Protein AF-A0A834WTX5-F1 (afdb_monomer_lite)

Structure (mmCIF, N/CA/C/O backbone):
data_AF-A0A834WTX5-F1
#
_entry.id   AF-A0A834WTX5-F1
#
loop_
_atom_site.group_PDB
_atom_site.id
_atom_site.type_symbol
_atom_site.label_atom_id
_atom_site.label_alt_id
_atom_site.label_comp_id
_atom_site.label_asym_id
_atom_site.label_entity_id
_atom_site.label_seq_id
_atom_site.pdbx_PDB_ins_code
_atom_site.Cartn_x
_atom_site.Cartn_y
_atom_site.Cartn_z
_atom_site.occupancy
_atom_site.B_iso_or_equiv
_atom_site.auth_seq_id
_atom_site.auth_comp_id
_atom_site.auth_asym_id
_atom_site.auth_atom_id
_atom_site.pdbx_PDB_model_num
ATOM 1 N N . MET A 1 1 ? 22.534 -7.832 -10.610 1.00 66.50 1 MET A N 1
ATOM 2 C CA . MET A 1 1 ? 21.415 -7.868 -11.578 1.00 66.50 1 MET A CA 1
ATOM 3 C C . MET A 1 1 ? 21.729 -7.038 -12.815 1.00 66.50 1 MET A C 1
ATOM 5 O O . MET A 1 1 ? 21.697 -7.598 -13.901 1.00 66.50 1 MET A O 1
ATOM 9 N N . GLU A 1 2 ? 22.127 -5.774 -12.664 1.00 69.06 2 GLU A N 1
ATOM 10 C CA . GLU A 1 2 ? 22.494 -4.879 -13.779 1.00 69.06 2 GLU A CA 1
ATOM 11 C C . GLU A 1 2 ? 23.517 -5.478 -14.758 1.00 69.06 2 GLU A C 1
ATOM 13 O O . GLU A 1 2 ? 23.305 -5.461 -15.966 1.00 69.06 2 GLU A O 1
ATOM 18 N N . LEU A 1 3 ? 24.571 -6.133 -14.256 1.00 75.00 3 LEU A N 1
ATOM 19 C CA . LEU A 1 3 ? 25.569 -6.799 -15.106 1.00 75.00 3 LEU A CA 1
ATOM 20 C C . LEU A 1 3 ? 24.969 -7.889 -16.019 1.00 75.00 3 LEU A C 1
ATOM 22 O O . LEU A 1 3 ? 25.427 -8.081 -17.144 1.00 75.00 3 LEU A O 1
ATOM 26 N N . TYR A 1 4 ? 23.947 -8.609 -15.547 1.00 78.00 4 TYR A N 1
ATOM 27 C CA . TYR A 1 4 ? 23.263 -9.638 -16.337 1.00 78.00 4 TYR A CA 1
ATOM 28 C C . TYR A 1 4 ? 22.296 -9.025 -17.358 1.00 78.00 4 TYR A C 1
ATOM 30 O O . TYR A 1 4 ? 22.186 -9.552 -18.460 1.00 78.00 4 TYR A O 1
ATOM 38 N N . MET A 1 5 ? 21.665 -7.892 -17.030 1.00 79.31 5 MET A N 1
ATOM 39 C CA . MET A 1 5 ? 20.800 -7.132 -17.945 1.00 79.31 5 MET A CA 1
ATOM 40 C C . MET A 1 5 ? 21.596 -6.597 -19.140 1.00 79.31 5 MET A C 1
ATOM 42 O O . MET A 1 5 ? 21.179 -6.766 -20.283 1.00 79.31 5 MET A O 1
ATOM 46 N N . ILE A 1 6 ? 22.798 -6.065 -18.881 1.00 78.56 6 ILE A N 1
ATOM 47 C CA . ILE A 1 6 ? 23.730 -5.597 -19.918 1.00 78.56 6 ILE A CA 1
ATOM 48 C C . ILE A 1 6 ? 24.134 -6.752 -20.846 1.00 78.56 6 ILE A C 1
ATOM 50 O O . ILE A 1 6 ? 24.095 -6.613 -22.065 1.00 78.56 6 ILE A O 1
ATOM 54 N N . ARG A 1 7 ? 24.482 -7.920 -20.286 1.00 82.44 7 ARG A N 1
ATOM 55 C CA . ARG A 1 7 ? 24.869 -9.106 -21.076 1.00 82.44 7 ARG A CA 1
ATOM 56 C C . ARG A 1 7 ? 23.723 -9.680 -21.908 1.00 82.44 7 ARG A C 1
ATOM 58 O O . ARG A 1 7 ? 23.977 -10.229 -22.974 1.00 82.44 7 ARG A O 1
ATOM 65 N N . ALA A 1 8 ? 22.492 -9.576 -21.416 1.00 84.25 8 ALA A N 1
ATOM 66 C CA . ALA A 1 8 ? 21.295 -10.063 -22.094 1.00 84.25 8 ALA A CA 1
ATOM 67 C C . ALA A 1 8 ? 20.643 -9.012 -23.015 1.00 84.25 8 ALA A C 1
ATOM 69 O O . ALA A 1 8 ? 19.627 -9.313 -23.637 1.00 84.25 8 ALA A O 1
ATOM 70 N N . ASN A 1 9 ? 21.212 -7.801 -23.109 1.00 78.00 9 ASN A N 1
ATOM 71 C CA . ASN A 1 9 ? 20.642 -6.654 -23.823 1.00 78.00 9 ASN A CA 1
ATOM 72 C C . ASN A 1 9 ? 19.179 -6.365 -23.429 1.00 78.00 9 ASN A C 1
ATOM 74 O O . ASN A 1 9 ? 18.342 -6.028 -24.267 1.00 78.00 9 ASN A O 1
ATOM 78 N N . VAL A 1 10 ? 18.861 -6.544 -22.145 1.00 79.06 10 VAL A N 1
ATOM 79 C CA . VAL A 1 10 ? 17.534 -6.267 -21.594 1.00 79.06 10 VAL A CA 1
ATOM 80 C C . VAL A 1 10 ? 17.531 -4.830 -21.094 1.00 79.06 10 VAL A C 1
ATOM 82 O O . VAL A 1 10 ? 18.240 -4.496 -20.146 1.00 79.06 10 VAL A O 1
ATOM 85 N N . GLN A 1 11 ? 16.732 -3.984 -21.739 1.00 75.69 11 GLN A N 1
ATOM 86 C CA . GLN A 1 11 ? 16.481 -2.623 -21.288 1.00 75.69 11 GLN A CA 1
ATOM 87 C C . GLN A 1 11 ? 15.266 -2.621 -20.368 1.00 75.69 11 GLN A C 1
ATOM 89 O O . GLN A 1 11 ? 14.211 -3.151 -20.712 1.00 75.69 11 GLN A O 1
ATOM 94 N N . GLU A 1 12 ? 15.417 -2.015 -19.201 1.00 79.50 12 GLU A N 1
ATOM 95 C CA . GLU A 1 12 ? 14.350 -1.901 -18.224 1.00 79.50 12 GLU A CA 1
ATOM 96 C C . GLU A 1 12 ? 14.088 -0.440 -17.897 1.00 79.50 12 GLU A C 1
ATOM 98 O O . GLU A 1 12 ? 15.012 0.354 -17.718 1.00 79.50 12 GLU A O 1
ATOM 103 N N . TYR A 1 13 ? 12.805 -0.098 -17.848 1.00 84.19 13 TYR A N 1
ATOM 104 C CA . TYR A 1 13 ? 12.348 1.219 -17.440 1.00 84.19 13 TYR A CA 1
ATOM 105 C C . TYR A 1 13 ? 12.630 1.430 -15.951 1.00 84.19 13 TYR A C 1
ATOM 107 O O . TYR A 1 13 ? 12.473 0.507 -15.151 1.00 84.19 13 TYR A O 1
ATOM 115 N N . ARG A 1 14 ? 13.021 2.648 -15.566 1.00 81.81 14 ARG A N 1
ATOM 116 C CA . ARG A 1 14 ? 13.381 2.971 -14.174 1.00 81.81 14 ARG A CA 1
ATOM 117 C C . ARG A 1 14 ? 12.254 2.608 -13.205 1.00 81.81 14 ARG A C 1
ATOM 119 O O . ARG A 1 14 ? 12.516 2.067 -12.138 1.00 81.81 14 ARG A O 1
ATOM 126 N N . GLU A 1 15 ? 11.009 2.803 -13.621 1.00 83.69 15 GLU A N 1
ATOM 127 C CA . GLU A 1 15 ? 9.797 2.449 -12.885 1.00 83.69 15 GLU A CA 1
ATOM 128 C C . GLU A 1 15 ? 9.709 0.947 -12.589 1.00 83.69 15 GLU A C 1
ATOM 130 O O . GLU A 1 15 ? 9.343 0.554 -11.483 1.00 83.69 15 GLU A O 1
ATOM 135 N N . ALA A 1 16 ? 10.087 0.093 -13.544 1.00 84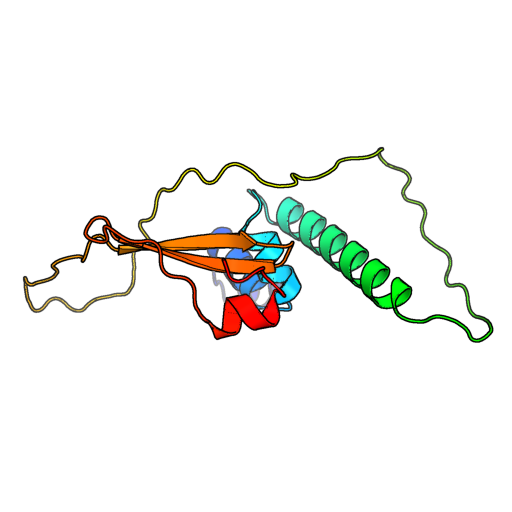.56 16 ALA A N 1
ATOM 136 C CA . ALA A 1 16 ? 10.099 -1.354 -13.351 1.00 84.56 16 ALA A CA 1
ATOM 137 C C . ALA A 1 16 ? 11.220 -1.786 -12.390 1.00 84.56 16 ALA A C 1
ATOM 139 O O . ALA A 1 16 ? 10.989 -2.633 -11.523 1.00 84.56 16 ALA A O 1
ATOM 140 N N . THR A 1 17 ? 12.394 -1.153 -12.468 1.00 88.12 17 THR A N 1
ATOM 141 C CA . THR A 1 17 ? 13.490 -1.379 -11.516 1.00 88.12 17 THR A CA 1
ATOM 142 C C . THR A 1 17 ? 13.086 -0.977 -10.099 1.00 88.12 17 THR A C 1
ATOM 144 O O . THR A 1 17 ? 13.245 -1.773 -9.174 1.00 88.12 17 THR A O 1
ATOM 147 N N . MET A 1 18 ? 12.508 0.217 -9.931 1.00 88.19 18 MET A N 1
ATOM 148 C CA . MET A 1 18 ? 12.023 0.720 -8.641 1.00 88.19 18 MET A CA 1
ATOM 149 C C . MET A 1 18 ? 10.922 -0.176 -8.070 1.00 88.19 18 MET A C 1
ATOM 151 O O . MET A 1 18 ? 10.995 -0.575 -6.911 1.00 88.19 18 MET A O 1
ATOM 155 N N . ALA A 1 19 ? 9.954 -0.590 -8.892 1.00 86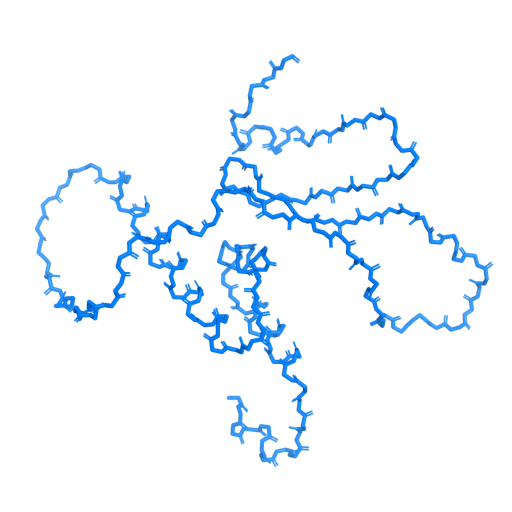.75 19 ALA A N 1
ATOM 156 C CA . ALA A 1 19 ? 8.895 -1.499 -8.465 1.00 86.75 19 ALA A CA 1
ATOM 157 C C . ALA A 1 19 ? 9.448 -2.861 -8.017 1.00 86.75 19 ALA A C 1
ATOM 159 O O . ALA A 1 19 ? 9.021 -3.403 -6.999 1.00 86.75 19 ALA A O 1
ATOM 160 N N . ARG A 1 20 ? 10.408 -3.442 -8.745 1.00 88.06 20 ARG A N 1
ATOM 161 C CA . ARG A 1 20 ? 11.030 -4.712 -8.333 1.00 88.06 20 ARG A CA 1
ATOM 162 C C . ARG A 1 20 ? 11.866 -4.558 -7.072 1.00 88.06 20 ARG A C 1
ATOM 164 O O . ARG A 1 20 ? 11.851 -5.463 -6.244 1.00 88.06 20 ARG A O 1
ATOM 171 N N . PHE A 1 21 ? 12.553 -3.430 -6.917 1.00 90.12 21 PHE A N 1
ATOM 172 C CA . PHE A 1 21 ? 13.291 -3.123 -5.701 1.00 90.12 21 PHE A CA 1
ATOM 173 C C . PHE A 1 21 ? 12.344 -3.012 -4.502 1.00 90.12 21 PHE A C 1
ATOM 175 O O . PHE A 1 21 ? 12.551 -3.723 -3.526 1.00 90.12 21 PHE A O 1
ATOM 182 N N . LEU A 1 22 ? 11.250 -2.249 -4.625 1.00 89.62 22 LEU A N 1
ATOM 183 C CA . LEU A 1 22 ? 10.206 -2.104 -3.603 1.00 89.62 22 LEU A CA 1
ATOM 184 C C . LEU A 1 22 ? 9.632 -3.458 -3.173 1.00 89.62 22 LEU A C 1
ATOM 186 O O . LEU A 1 22 ? 9.557 -3.756 -1.986 1.00 89.62 22 LEU A O 1
ATOM 190 N N . ASN A 1 23 ? 9.287 -4.302 -4.149 1.00 88.94 23 ASN A N 1
ATOM 191 C CA . ASN A 1 23 ? 8.753 -5.645 -3.910 1.00 88.94 23 ASN A CA 1
ATOM 192 C C . ASN A 1 23 ? 9.772 -6.607 -3.274 1.00 88.94 23 ASN A C 1
ATOM 194 O O . ASN A 1 23 ? 9.380 -7.640 -2.737 1.00 88.94 23 ASN A O 1
ATOM 198 N N . GLY A 1 24 ? 11.070 -6.305 -3.367 1.00 90.38 24 GLY A N 1
ATOM 199 C CA . GLY A 1 24 ? 12.141 -7.081 -2.745 1.00 90.38 24 GLY A CA 1
ATOM 200 C C . GLY A 1 24 ? 12.448 -6.683 -1.299 1.00 90.38 24 GLY A C 1
ATOM 201 O O . GLY A 1 24 ? 13.221 -7.379 -0.640 1.00 90.38 24 GLY A O 1
ATOM 202 N N . LEU A 1 25 ? 11.884 -5.579 -0.801 1.00 91.38 25 LEU A N 1
ATOM 203 C CA . LEU A 1 25 ? 12.097 -5.114 0.569 1.00 91.38 25 LEU A CA 1
ATOM 204 C C . LEU A 1 25 ? 11.271 -5.918 1.577 1.00 91.38 25 LEU A C 1
ATOM 206 O O . LEU A 1 25 ? 10.273 -6.557 1.242 1.00 91.38 25 LEU A O 1
ATOM 210 N N . ASN A 1 26 ? 11.661 -5.833 2.852 1.00 91.69 26 ASN A N 1
ATOM 211 C CA . ASN A 1 26 ? 10.793 -6.286 3.933 1.00 91.69 26 ASN A CA 1
ATOM 212 C C . ASN A 1 26 ? 9.487 -5.480 3.900 1.00 91.69 26 ASN A C 1
ATOM 214 O O . ASN A 1 26 ? 9.521 -4.262 3.726 1.00 91.69 26 ASN A O 1
ATOM 218 N N . LYS A 1 27 ? 8.356 -6.161 4.091 1.00 86.69 27 LYS A N 1
ATOM 219 C CA . LYS A 1 27 ? 7.014 -5.591 4.006 1.00 86.69 27 LYS A CA 1
ATOM 220 C C . LYS A 1 27 ? 6.845 -4.336 4.863 1.00 86.69 27 LYS A C 1
ATOM 222 O O . LYS A 1 27 ? 6.321 -3.351 4.363 1.00 86.69 27 LYS A O 1
ATOM 227 N N . ASP A 1 28 ? 7.366 -4.333 6.088 1.00 82.94 28 ASP A N 1
ATOM 228 C CA . ASP A 1 28 ? 7.251 -3.175 6.988 1.00 82.94 28 ASP A CA 1
ATOM 229 C C . ASP A 1 28 ? 7.968 -1.929 6.440 1.00 82.94 28 ASP A C 1
ATOM 231 O O . ASP A 1 28 ? 7.519 -0.805 6.642 1.00 82.94 28 ASP A O 1
ATOM 235 N N . ILE A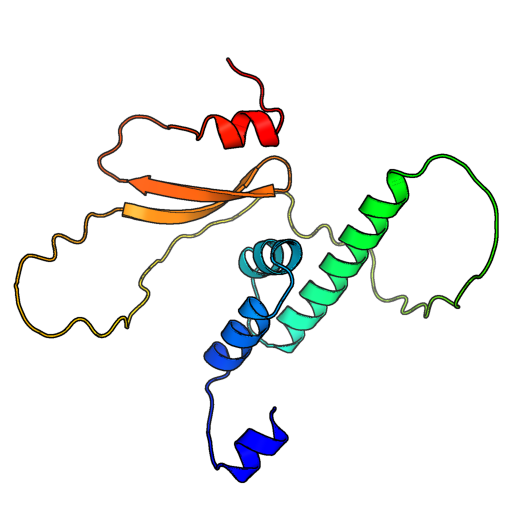 1 29 ? 9.069 -2.124 5.708 1.00 87.62 29 ILE A N 1
ATOM 236 C CA . ILE A 1 29 ? 9.819 -1.045 5.054 1.00 87.62 29 ILE A CA 1
ATOM 237 C C . ILE A 1 29 ? 9.133 -0.655 3.742 1.00 87.62 29 ILE A C 1
ATOM 239 O O . ILE A 1 29 ? 8.938 0.530 3.484 1.00 87.62 29 ILE A O 1
ATOM 243 N N . ALA A 1 30 ? 8.753 -1.642 2.925 1.00 89.06 30 ALA A N 1
ATOM 244 C CA . ALA A 1 30 ? 8.093 -1.435 1.640 1.00 89.06 30 ALA A CA 1
ATOM 245 C C . ALA A 1 30 ? 6.805 -0.624 1.798 1.00 89.06 30 ALA A C 1
ATOM 247 O O . ALA A 1 30 ? 6.602 0.348 1.080 1.00 89.06 30 ALA A O 1
ATOM 248 N N . ASP A 1 31 ? 5.975 -0.984 2.779 1.00 86.06 31 ASP A N 1
ATOM 249 C CA . ASP A 1 31 ? 4.699 -0.327 3.037 1.00 86.06 31 ASP A CA 1
ATOM 250 C C . ASP A 1 31 ? 4.892 1.160 3.387 1.00 86.06 31 ASP A C 1
ATOM 252 O O . ASP A 1 31 ? 4.103 1.995 2.949 1.00 86.06 31 ASP A O 1
ATOM 256 N N . ILE A 1 32 ? 5.956 1.513 4.119 1.00 84.19 32 ILE A N 1
ATOM 257 C CA . ILE A 1 32 ? 6.280 2.909 4.455 1.00 84.19 32 ILE A CA 1
ATOM 258 C C . ILE A 1 32 ? 6.827 3.650 3.231 1.00 84.19 32 ILE A C 1
ATOM 260 O O . ILE A 1 32 ? 6.401 4.765 2.938 1.00 84.19 32 ILE A O 1
ATOM 264 N N . VAL A 1 33 ? 7.761 3.040 2.503 1.00 87.25 33 VAL A N 1
ATOM 265 C CA . VAL A 1 33 ? 8.414 3.650 1.334 1.00 87.25 33 VAL A CA 1
ATOM 266 C C . VAL A 1 33 ? 7.401 3.931 0.219 1.00 87.25 33 VAL A C 1
ATOM 268 O O . VAL A 1 33 ? 7.453 4.988 -0.397 1.00 87.25 33 VAL A O 1
ATOM 271 N N . ASP A 1 34 ? 6.442 3.030 0.002 1.00 85.88 34 ASP A N 1
ATOM 272 C CA . ASP A 1 34 ? 5.392 3.152 -1.020 1.00 85.88 34 ASP A CA 1
ATOM 273 C C . ASP A 1 34 ? 4.385 4.284 -0.717 1.00 85.88 34 ASP A C 1
ATOM 275 O O . ASP A 1 34 ? 3.765 4.838 -1.619 1.00 85.88 34 ASP A O 1
ATOM 279 N N . LEU A 1 35 ? 4.228 4.670 0.554 1.00 81.62 35 LEU A N 1
ATOM 280 C CA . LEU A 1 35 ? 3.372 5.800 0.943 1.00 81.62 35 LEU A CA 1
ATOM 281 C C . LEU A 1 35 ? 4.038 7.167 0.781 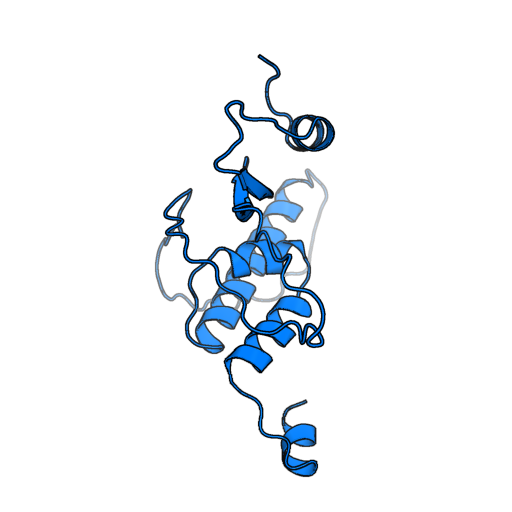1.00 81.62 35 LEU A C 1
ATOM 283 O O . LEU A 1 35 ? 3.359 8.189 0.857 1.00 81.62 35 LEU A O 1
ATOM 287 N N . ASN A 1 36 ? 5.351 7.194 0.592 1.00 78.94 36 ASN A N 1
ATOM 288 C CA . ASN A 1 36 ? 6.110 8.425 0.488 1.00 78.94 36 ASN A CA 1
ATOM 289 C C . ASN A 1 36 ? 6.434 8.740 -0.972 1.00 78.94 36 ASN A C 1
ATOM 291 O O . ASN A 1 36 ? 6.503 7.861 -1.830 1.00 78.94 36 ASN A O 1
ATOM 295 N N . HIS A 1 37 ? 6.651 10.019 -1.260 1.00 80.06 37 HIS A N 1
ATOM 296 C CA . HIS A 1 37 ? 7.016 10.452 -2.600 1.00 80.06 37 HIS A CA 1
ATOM 297 C C . HIS A 1 37 ? 8.494 10.161 -2.888 1.00 80.06 37 HIS A C 1
ATOM 299 O O . HIS A 1 37 ? 9.372 10.579 -2.136 1.00 80.06 37 HIS A O 1
ATOM 305 N N . TYR A 1 38 ? 8.757 9.483 -4.002 1.00 82.88 38 TYR A N 1
ATOM 306 C CA . TYR A 1 38 ? 10.087 9.292 -4.574 1.00 82.88 38 TYR A CA 1
ATOM 307 C C . TYR A 1 38 ? 9.987 9.393 -6.100 1.00 82.88 38 TYR A C 1
ATOM 309 O O . TYR A 1 38 ? 8.989 8.970 -6.690 1.00 82.88 38 TYR A O 1
ATOM 317 N N . VAL A 1 39 ? 10.999 9.988 -6.732 1.00 82.12 39 VAL A N 1
ATOM 318 C CA . VAL A 1 39 ? 11.056 10.172 -8.194 1.00 82.12 39 VAL A CA 1
ATOM 319 C C . VAL A 1 39 ? 12.200 9.357 -8.779 1.00 82.12 39 VAL A C 1
ATOM 321 O O . VAL A 1 39 ? 12.027 8.708 -9.810 1.00 82.12 39 VAL A O 1
ATOM 324 N N . GLU A 1 40 ? 13.346 9.355 -8.099 1.00 87.12 40 GLU A N 1
ATOM 325 C CA . GLU A 1 40 ? 14.535 8.621 -8.512 1.00 87.12 40 GLU A CA 1
ATOM 326 C C . GLU A 1 40 ? 14.857 7.468 -7.548 1.00 87.12 40 GLU A C 1
ATOM 328 O O . GLU A 1 40 ? 14.394 7.405 -6.402 1.00 87.12 40 GLU A O 1
ATOM 333 N N . LEU A 1 41 ? 15.669 6.521 -8.023 1.00 86.50 41 LEU A N 1
ATOM 334 C CA . LEU A 1 41 ? 16.054 5.344 -7.244 1.00 86.50 41 LEU A CA 1
ATOM 335 C C . LEU A 1 41 ? 16.916 5.739 -6.035 1.00 86.50 41 LEU A C 1
ATOM 337 O O . LEU A 1 41 ? 16.824 5.121 -4.976 1.00 86.50 41 LEU A O 1
ATOM 341 N N . GLU A 1 42 ? 17.713 6.796 -6.168 1.00 87.62 42 GLU A N 1
ATOM 342 C CA . GLU A 1 42 ? 18.516 7.370 -5.093 1.00 87.62 42 GLU A CA 1
ATOM 343 C C . GLU A 1 42 ? 17.648 7.878 -3.934 1.00 87.62 42 GLU A C 1
ATOM 345 O O . GLU A 1 42 ? 17.983 7.620 -2.773 1.00 87.62 42 GLU A O 1
ATOM 350 N N . ASP A 1 43 ? 16.526 8.541 -4.233 1.00 88.06 43 ASP A N 1
ATOM 351 C CA . ASP A 1 43 ? 15.577 9.041 -3.227 1.00 88.06 43 ASP A CA 1
ATOM 352 C C . ASP A 1 43 ? 14.962 7.870 -2.458 1.00 88.06 43 ASP A C 1
ATOM 354 O O . ASP A 1 43 ? 14.909 7.852 -1.224 1.00 88.06 43 ASP A O 1
ATOM 358 N N . MET A 1 44 ? 14.551 6.846 -3.207 1.00 89.50 44 MET A N 1
ATOM 359 C CA . MET A 1 44 ? 13.965 5.630 -2.666 1.00 89.50 44 MET A CA 1
ATOM 360 C C . MET A 1 44 ? 14.946 4.906 -1.731 1.00 89.50 44 MET A C 1
ATOM 362 O O . MET A 1 44 ? 14.568 4.495 -0.634 1.00 89.50 44 MET A O 1
ATOM 366 N N . VAL A 1 45 ? 16.221 4.791 -2.121 1.00 90.44 45 VAL A N 1
ATOM 367 C CA . VAL A 1 45 ? 17.273 4.161 -1.306 1.00 90.44 45 VAL A CA 1
ATOM 368 C C . VAL A 1 45 ? 17.554 4.958 -0.031 1.00 90.44 45 VAL A C 1
ATOM 370 O O . VAL A 1 45 ? 17.614 4.361 1.047 1.00 90.44 45 VAL A O 1
ATOM 373 N N . HIS A 1 46 ? 17.678 6.286 -0.108 1.00 88.00 46 HIS A N 1
ATOM 374 C CA . HIS A 1 46 ? 17.862 7.123 1.086 1.00 88.00 46 HIS A CA 1
ATOM 375 C C . HIS A 1 46 ? 16.708 6.954 2.073 1.00 88.00 46 HIS A C 1
ATOM 377 O O . HIS A 1 46 ? 16.925 6.812 3.281 1.00 88.00 46 HIS A O 1
ATOM 383 N N . MET A 1 47 ? 15.481 6.911 1.556 1.00 86.62 47 MET A N 1
ATOM 384 C CA . MET A 1 47 ? 14.296 6.691 2.367 1.00 86.62 47 MET A CA 1
ATOM 385 C C . MET A 1 47 ? 14.306 5.319 3.045 1.00 86.62 47 MET A C 1
ATOM 387 O O . MET A 1 47 ? 14.077 5.240 4.250 1.00 86.62 47 MET A O 1
ATOM 391 N N . ILE A 1 48 ? 14.646 4.251 2.319 1.00 90.81 48 ILE A N 1
ATOM 392 C CA . ILE A 1 48 ? 14.763 2.891 2.870 1.00 90.81 48 ILE A CA 1
ATOM 393 C C . ILE A 1 48 ? 15.775 2.841 4.012 1.00 90.81 48 ILE A C 1
ATOM 395 O O . ILE A 1 48 ? 15.456 2.332 5.085 1.00 90.81 48 ILE A O 1
ATOM 399 N N . ILE A 1 49 ? 16.966 3.414 3.812 1.00 91.06 49 ILE A N 1
ATOM 400 C CA . ILE A 1 49 ? 18.017 3.462 4.838 1.00 91.06 49 ILE A CA 1
ATOM 401 C C . ILE A 1 49 ? 17.509 4.206 6.079 1.00 91.06 49 ILE A C 1
ATOM 403 O O . ILE A 1 49 ? 17.736 3.771 7.214 1.00 91.06 49 ILE A O 1
ATOM 407 N N . LYS A 1 50 ? 16.787 5.317 5.883 1.00 86.38 50 LYS A N 1
ATOM 408 C CA . LYS A 1 50 ? 16.204 6.091 6.984 1.00 86.38 50 LYS A CA 1
ATOM 409 C C . LYS A 1 50 ? 15.156 5.275 7.748 1.00 86.38 50 LYS A C 1
ATOM 411 O O . LYS A 1 50 ? 15.230 5.222 8.977 1.00 86.38 50 LYS A O 1
ATOM 416 N N . VAL A 1 51 ? 14.233 4.613 7.051 1.00 86.19 51 VAL A N 1
ATOM 417 C CA . VAL A 1 51 ? 13.179 3.772 7.650 1.00 86.19 51 VAL A CA 1
ATOM 418 C C . VAL A 1 51 ? 13.779 2.583 8.403 1.00 86.19 51 VAL A C 1
ATOM 420 O O . VAL A 1 51 ? 13.414 2.324 9.550 1.00 86.19 51 VAL A O 1
ATOM 423 N N . GLU A 1 52 ? 14.763 1.901 7.818 1.00 88.12 52 GLU A N 1
ATOM 424 C CA . GLU A 1 52 ? 15.451 0.772 8.450 1.00 88.12 52 GLU A CA 1
ATOM 425 C C . GLU A 1 52 ? 16.140 1.192 9.760 1.00 88.12 52 GLU A C 1
ATOM 427 O O . GLU A 1 52 ? 16.043 0.506 10.782 1.00 88.12 52 GLU A O 1
ATOM 432 N N . LYS A 1 53 ? 16.800 2.359 9.766 1.00 86.81 53 LYS A N 1
ATOM 433 C CA . LYS A 1 53 ? 17.442 2.918 10.965 1.00 86.81 53 LYS A CA 1
ATOM 434 C C . LYS A 1 53 ? 16.423 3.270 12.051 1.00 86.81 53 LYS A C 1
ATOM 436 O O . LYS A 1 53 ? 16.726 3.108 13.233 1.00 86.81 53 LYS A O 1
ATOM 441 N N . GLN A 1 54 ? 15.237 3.748 11.675 1.00 82.12 54 GLN A N 1
ATOM 442 C CA . GLN A 1 54 ? 14.161 4.052 12.621 1.00 82.12 54 GLN A CA 1
ATOM 443 C C . GLN A 1 54 ? 13.576 2.783 13.252 1.00 82.12 54 GLN A C 1
ATOM 445 O O . GLN A 1 54 ? 13.454 2.724 14.475 1.00 82.12 54 GLN A O 1
ATOM 450 N N . LEU A 1 55 ? 13.299 1.747 12.455 1.00 79.75 55 LEU A N 1
ATOM 451 C CA . LEU A 1 55 ? 12.811 0.454 12.953 1.00 79.75 55 LEU A CA 1
ATOM 452 C C . LEU A 1 55 ? 13.802 -0.181 13.939 1.00 79.75 55 LEU A C 1
ATOM 454 O O . LEU A 1 55 ? 13.421 -0.553 15.046 1.00 79.75 55 LEU A O 1
ATOM 458 N N . LYS A 1 56 ? 15.101 -0.170 13.608 1.00 82.31 56 LYS A N 1
ATOM 459 C CA . LYS A 1 56 ? 16.168 -0.676 14.491 1.00 82.31 56 LYS A CA 1
ATOM 460 C C . LYS A 1 56 ? 16.260 0.045 15.841 1.00 82.31 56 LYS A C 1
ATOM 462 O O . LYS A 1 56 ? 16.716 -0.554 16.811 1.00 82.31 56 LYS A O 1
ATOM 467 N N . ARG A 1 57 ? 15.888 1.328 15.915 1.00 79.31 57 ARG A N 1
ATOM 468 C CA . ARG A 1 57 ? 15.844 2.078 17.185 1.00 79.31 57 ARG A CA 1
ATOM 469 C C . ARG A 1 57 ? 14.630 1.684 18.019 1.00 79.31 57 ARG A C 1
ATOM 471 O O . ARG A 1 57 ? 14.779 1.466 19.215 1.00 79.31 57 ARG A O 1
ATOM 478 N N . LYS A 1 58 ? 13.470 1.538 17.375 1.00 72.31 58 LYS A N 1
ATOM 479 C CA . LYS A 1 58 ? 12.208 1.171 18.026 1.00 72.31 58 LYS A CA 1
ATOM 480 C C . LYS A 1 58 ? 12.249 -0.234 18.637 1.00 72.31 58 LYS A C 1
ATOM 482 O O . LYS A 1 58 ? 11.740 -0.424 19.733 1.00 72.31 58 LYS A O 1
ATOM 487 N N . ASP A 1 59 ? 12.922 -1.185 17.988 1.00 63.75 59 ASP A N 1
ATOM 488 C CA . ASP A 1 59 ? 13.102 -2.541 18.531 1.00 63.75 59 ASP A CA 1
ATOM 489 C C . ASP A 1 59 ? 14.028 -2.585 19.763 1.00 63.75 59 ASP A C 1
ATOM 491 O O . ASP A 1 59 ? 13.864 -3.442 20.629 1.00 63.75 59 ASP A O 1
ATOM 495 N N . ARG A 1 60 ? 14.989 -1.655 19.880 1.00 58.53 60 ARG A N 1
ATOM 496 C CA . ARG A 1 60 ? 15.904 -1.579 21.038 1.00 58.53 60 ARG A CA 1
ATOM 497 C C . ARG A 1 60 ? 15.260 -0.974 22.280 1.00 58.53 60 ARG A C 1
ATOM 499 O O . ARG A 1 60 ? 15.716 -1.248 23.380 1.00 58.53 60 ARG A O 1
ATOM 506 N N . GLU A 1 61 ? 14.205 -0.183 22.118 1.00 54.50 61 GLU A N 1
ATOM 507 C CA . GLU A 1 61 ? 13.508 0.468 23.234 1.00 54.50 61 GLU A CA 1
ATOM 508 C C . GLU A 1 61 ? 12.609 -0.506 24.028 1.00 54.50 61 GLU A C 1
ATOM 510 O O . GLU A 1 61 ? 12.108 -0.160 25.093 1.00 54.50 61 GLU A O 1
ATOM 515 N N . VAL A 1 62 ? 12.429 -1.743 23.539 1.00 54.50 62 VAL A N 1
ATOM 516 C CA . VAL A 1 62 ? 11.606 -2.792 24.175 1.00 54.50 62 VAL A CA 1
ATOM 517 C C . VAL A 1 62 ? 12.432 -3.741 25.065 1.00 54.50 62 VAL A C 1
ATOM 519 O O . VAL A 1 62 ? 11.861 -4.576 25.762 1.00 54.50 62 VAL A O 1
ATOM 522 N N . VAL A 1 63 ? 13.763 -3.610 25.107 1.00 48.25 63 VAL A N 1
ATOM 523 C CA . VAL A 1 63 ? 14.614 -4.393 26.019 1.00 48.25 63 VAL A CA 1
ATOM 524 C C . VAL A 1 63 ? 15.083 -3.497 27.160 1.00 48.25 63 VAL A C 1
ATOM 526 O O . VAL A 1 63 ? 16.094 -2.807 27.060 1.00 48.25 63 VAL A O 1
ATOM 529 N N . THR A 1 64 ? 14.326 -3.502 28.254 1.00 47.44 64 THR A N 1
ATOM 530 C CA . THR A 1 64 ? 14.841 -3.105 29.567 1.00 47.44 64 THR A CA 1
ATOM 531 C C . THR A 1 64 ? 15.812 -4.173 30.074 1.00 47.44 64 THR A C 1
ATOM 533 O O . THR A 1 64 ? 15.438 -5.343 30.142 1.00 47.44 64 THR A O 1
ATOM 536 N N . ASP A 1 65 ? 17.006 -3.705 30.441 1.00 48.72 65 ASP A N 1
ATOM 537 C CA . ASP A 1 65 ? 17.995 -4.272 31.368 1.00 48.72 65 ASP A CA 1
ATOM 538 C C . ASP A 1 65 ? 18.598 -5.657 31.042 1.00 48.72 65 ASP A C 1
ATOM 540 O O . ASP A 1 65 ? 18.027 -6.678 31.410 1.00 48.72 65 ASP A O 1
ATOM 544 N N . ASP A 1 66 ? 19.788 -5.694 30.415 1.00 43.31 66 ASP A N 1
ATOM 545 C CA . ASP A 1 66 ? 21.000 -6.321 30.997 1.00 43.31 66 ASP A CA 1
ATOM 546 C C . ASP A 1 66 ? 22.265 -6.067 30.136 1.00 43.31 66 ASP A C 1
ATOM 548 O O . ASP A 1 66 ? 22.187 -5.711 28.961 1.00 43.31 66 ASP A O 1
ATOM 552 N N . ASP A 1 67 ? 23.430 -6.221 30.762 1.00 50.88 67 ASP A N 1
ATOM 553 C CA . ASP A 1 67 ? 24.727 -5.583 30.486 1.00 50.88 67 ASP A CA 1
ATOM 554 C C . ASP A 1 67 ? 25.510 -5.882 29.170 1.00 50.88 67 ASP A C 1
ATOM 556 O O . ASP A 1 67 ? 25.564 -6.999 28.666 1.00 50.88 67 ASP A O 1
ATOM 560 N N . ASN A 1 68 ? 26.282 -4.852 28.772 1.00 46.94 68 ASN A N 1
ATOM 561 C CA . ASN A 1 68 ? 27.627 -4.808 28.148 1.00 46.94 68 ASN A CA 1
ATOM 562 C C . ASN A 1 68 ? 27.968 -5.334 26.723 1.00 46.94 68 ASN A C 1
ATOM 564 O O . ASN A 1 68 ? 27.891 -6.515 26.410 1.00 46.94 68 ASN A O 1
ATOM 568 N N . ASP A 1 69 ? 28.589 -4.390 25.990 1.00 47.75 69 ASP A N 1
ATOM 569 C CA . ASP A 1 69 ? 29.775 -4.467 25.104 1.00 47.75 69 ASP A CA 1
ATOM 570 C C . ASP A 1 69 ? 29.672 -5.098 23.696 1.00 47.75 69 ASP A C 1
ATOM 572 O O . ASP A 1 69 ? 29.647 -6.312 23.535 1.00 47.75 69 ASP A O 1
ATOM 576 N N . ASP A 1 70 ? 29.635 -4.247 22.656 1.00 40.97 70 ASP A N 1
ATOM 577 C CA . ASP A 1 70 ? 30.770 -4.030 21.728 1.00 40.97 70 ASP A CA 1
ATOM 578 C C . ASP A 1 70 ? 30.381 -2.919 20.722 1.00 40.97 70 ASP A C 1
ATOM 580 O O . ASP A 1 70 ? 29.526 -3.087 19.841 1.00 40.97 70 ASP A O 1
ATOM 584 N N . SER A 1 71 ? 30.936 -1.718 20.890 1.00 47.03 71 SER A N 1
ATOM 585 C CA . SER A 1 71 ? 30.574 -0.555 20.065 1.00 47.03 71 SER A CA 1
ATOM 586 C C . SER A 1 71 ? 31.309 -0.572 18.723 1.00 47.03 71 SER A C 1
ATOM 588 O O . SER A 1 71 ? 32.472 -0.187 18.633 1.00 47.03 71 SER A O 1
ATOM 590 N N . MET A 1 72 ? 30.605 -0.930 17.646 1.00 45.16 72 MET A N 1
ATOM 591 C CA . MET A 1 72 ? 31.028 -0.573 16.285 1.00 45.16 72 MET A CA 1
ATOM 592 C C . MET A 1 72 ? 30.959 0.959 16.124 1.00 45.16 72 MET A C 1
ATOM 594 O O . MET A 1 72 ? 29.917 1.535 16.457 1.00 45.16 72 MET A O 1
ATOM 598 N N . PRO A 1 73 ? 32.004 1.642 15.611 1.00 42.12 73 PRO A N 1
ATOM 599 C CA . PRO A 1 73 ? 32.001 3.096 15.514 1.00 42.12 73 PRO A CA 1
ATOM 600 C C . PRO A 1 73 ? 30.882 3.560 14.583 1.00 42.12 73 PRO A C 1
ATOM 602 O O . PRO A 1 73 ? 30.799 3.145 13.424 1.00 42.12 73 PRO A O 1
ATOM 605 N N . SER A 1 74 ? 30.018 4.435 15.092 1.00 42.69 74 SER A N 1
ATOM 606 C CA . SER A 1 74 ? 29.076 5.188 14.279 1.00 42.69 74 SER A CA 1
ATOM 607 C C . SER A 1 74 ? 29.861 6.078 13.324 1.00 42.69 74 SER A C 1
ATOM 609 O O . SER A 1 74 ? 30.555 6.994 13.762 1.00 42.69 74 SER A O 1
ATOM 611 N N . LEU A 1 75 ? 29.743 5.822 12.021 1.00 48.72 75 LEU A N 1
ATOM 612 C CA . LEU A 1 75 ? 30.094 6.819 11.019 1.00 48.72 75 LEU A CA 1
ATOM 613 C C . LEU A 1 75 ? 29.096 7.968 11.168 1.00 48.72 75 LEU A C 1
ATOM 615 O O . LEU A 1 75 ? 27.933 7.881 10.769 1.00 48.72 75 LEU A O 1
ATOM 619 N N . GLU A 1 76 ? 29.552 8.999 11.866 1.00 46.25 76 GLU A N 1
ATOM 620 C CA . GLU A 1 76 ? 28.935 10.308 11.902 1.00 46.25 76 GLU A CA 1
ATOM 621 C C . GLU A 1 76 ? 29.069 10.943 10.518 1.00 46.25 76 GLU A C 1
ATOM 623 O O . GLU A 1 76 ? 30.051 11.620 10.234 1.00 46.25 76 GLU A O 1
ATOM 628 N N . ASP A 1 77 ? 28.060 10.757 9.670 1.00 43.34 77 ASP A N 1
ATOM 629 C CA . ASP A 1 77 ? 27.720 11.791 8.698 1.00 43.34 77 ASP A CA 1
ATOM 630 C C . ASP A 1 77 ? 26.684 12.707 9.349 1.00 43.34 77 ASP A C 1
ATOM 632 O O . ASP A 1 77 ? 25.472 12.476 9.347 1.00 43.34 77 ASP A O 1
ATOM 636 N N . ASN A 1 78 ? 27.228 13.738 9.993 1.00 48.88 78 ASN A N 1
ATOM 637 C CA . ASN A 1 78 ? 26.513 14.932 10.403 1.00 48.88 78 ASN A CA 1
ATOM 638 C C . ASN A 1 78 ? 26.167 15.743 9.146 1.00 48.88 78 ASN A C 1
ATOM 640 O O . ASN A 1 78 ? 26.883 16.671 8.774 1.00 48.88 78 ASN A O 1
ATOM 644 N N . SER A 1 79 ? 25.049 15.409 8.507 1.00 47.38 79 SER A N 1
ATOM 645 C CA . SER A 1 79 ? 24.342 16.328 7.619 1.00 47.38 79 SER A CA 1
ATOM 646 C C . SER A 1 79 ? 22.867 16.379 8.013 1.00 47.38 79 SER A C 1
ATOM 648 O O . SER A 1 79 ? 22.111 15.457 7.718 1.00 47.38 79 SER A O 1
ATOM 650 N N . ASP A 1 80 ? 22.519 17.490 8.666 1.00 46.53 80 ASP A N 1
ATOM 651 C CA . ASP A 1 80 ? 21.182 18.085 8.789 1.00 46.53 80 ASP A CA 1
ATOM 652 C C . ASP A 1 80 ? 20.167 17.317 9.662 1.00 46.53 80 ASP A C 1
ATOM 654 O O . ASP A 1 80 ? 19.652 16.258 9.316 1.00 46.53 80 ASP A O 1
ATOM 658 N N . LEU A 1 81 ? 20.041 17.713 10.936 1.00 38.06 81 LEU A N 1
ATOM 659 C CA . LEU A 1 81 ? 18.972 18.589 11.457 1.00 38.06 81 LEU A CA 1
ATOM 660 C C . LEU A 1 81 ? 17.561 18.040 11.205 1.00 38.06 81 LEU A C 1
ATOM 662 O O . LEU A 1 81 ? 17.198 17.677 10.097 1.00 38.06 81 LEU A O 1
ATOM 666 N N . GLY A 1 82 ? 16.767 17.976 12.276 1.00 45.97 82 GLY A N 1
ATOM 667 C CA . GLY A 1 82 ? 15.452 17.344 12.307 1.00 45.97 82 GLY A CA 1
ATOM 668 C C . GLY A 1 82 ? 14.591 17.620 11.076 1.00 45.97 82 GLY A C 1
ATOM 669 O O . GLY A 1 82 ? 14.187 18.749 10.830 1.00 45.97 82 GLY A O 1
ATOM 670 N N . ILE A 1 83 ? 14.270 16.552 10.350 1.00 38.53 83 ILE A N 1
ATOM 671 C CA . ILE A 1 83 ? 13.156 16.535 9.409 1.00 38.53 83 ILE A CA 1
ATOM 672 C C . ILE A 1 83 ? 12.315 15.307 9.744 1.00 38.53 83 ILE A C 1
ATOM 674 O O . ILE A 1 83 ? 12.630 14.160 9.390 1.00 38.53 83 ILE A O 1
ATOM 678 N N . GLU A 1 84 ? 11.294 15.612 10.534 1.00 43.56 84 GLU A N 1
ATOM 679 C CA . GLU A 1 84 ? 9.980 14.990 10.598 1.00 43.56 84 GLU A CA 1
ATOM 680 C C . GLU A 1 84 ? 9.453 14.869 9.156 1.00 43.56 84 GLU A C 1
ATOM 682 O O . GLU A 1 84 ? 9.014 15.844 8.552 1.00 43.56 84 GLU A O 1
ATOM 687 N N . TYR A 1 85 ? 9.614 13.695 8.537 1.00 43.81 85 TYR A N 1
ATOM 688 C CA . TYR A 1 85 ? 8.828 13.382 7.342 1.00 43.81 85 TYR A CA 1
ATOM 689 C C . TYR A 1 85 ? 7.434 13.033 7.842 1.00 43.81 85 TYR A C 1
ATOM 691 O O . TYR A 1 85 ? 7.327 12.242 8.778 1.00 43.81 85 TYR A O 1
ATOM 699 N N . ALA A 1 86 ? 6.435 13.701 7.266 1.00 44.62 86 ALA A N 1
ATOM 700 C CA . ALA A 1 86 ? 5.088 13.873 7.791 1.00 44.62 86 ALA A CA 1
ATOM 701 C C . ALA A 1 86 ? 4.601 12.733 8.706 1.00 44.62 86 ALA A C 1
ATOM 703 O O . ALA A 1 86 ? 4.348 11.612 8.255 1.00 44.62 86 ALA A O 1
ATOM 704 N N . GLU A 1 87 ? 4.350 13.070 9.975 1.00 50.44 87 GLU A N 1
ATOM 705 C CA . GLU A 1 87 ? 3.073 12.656 10.543 1.00 50.44 87 GLU A CA 1
ATOM 706 C C . GLU A 1 87 ? 1.991 13.155 9.568 1.00 50.44 87 GLU A C 1
ATOM 708 O O . GLU A 1 87 ? 1.807 14.354 9.403 1.00 50.44 87 GLU A O 1
ATOM 713 N N . GLU A 1 88 ? 1.350 12.224 8.859 1.00 57.19 88 GLU A N 1
ATOM 714 C CA . GLU A 1 88 ? -0.003 12.389 8.312 1.00 57.19 88 GLU A CA 1
ATOM 715 C C . GLU A 1 88 ? -0.239 13.554 7.299 1.00 57.19 88 GLU A C 1
ATOM 717 O O . GLU A 1 88 ? -0.590 14.670 7.664 1.00 57.19 88 GLU A O 1
ATOM 722 N N . GLY A 1 89 ? -0.171 13.263 5.984 1.00 39.19 89 GLY A N 1
ATOM 723 C CA . GLY A 1 89 ? -0.771 14.072 4.886 1.00 39.19 89 GLY A CA 1
ATOM 724 C C . GLY A 1 89 ? 0.154 14.266 3.665 1.00 39.19 89 GLY A C 1
ATOM 725 O O . GLY A 1 89 ? 1.351 14.434 3.845 1.00 39.19 89 GLY A O 1
ATOM 726 N N . GLU A 1 90 ? -0.259 14.224 2.386 1.00 40.38 90 GLU A N 1
ATOM 727 C CA . GLU A 1 90 ? -1.567 14.369 1.718 1.00 40.38 90 GLU A CA 1
ATOM 728 C C . GLU A 1 90 ? -1.754 13.264 0.636 1.00 40.38 90 GLU A C 1
ATOM 730 O O . GLU A 1 90 ? -0.893 13.060 -0.221 1.00 40.38 90 GLU A O 1
ATOM 735 N N . CYS A 1 91 ? -2.876 12.527 0.655 1.00 51.75 91 CYS A N 1
ATOM 736 C CA . CYS A 1 91 ? -3.218 11.517 -0.362 1.00 51.75 91 CYS A CA 1
ATOM 737 C C . CYS A 1 91 ? -4.077 12.149 -1.469 1.00 51.75 91 CYS A C 1
ATOM 739 O O . CYS A 1 91 ? -5.290 12.295 -1.318 1.00 51.75 91 CYS A O 1
ATOM 741 N N . LEU A 1 92 ? -3.464 12.504 -2.598 1.00 44.22 92 LEU A N 1
ATOM 742 C CA . LEU A 1 92 ? -4.153 13.088 -3.754 1.00 44.22 92 LEU A CA 1
ATOM 743 C C . LEU A 1 92 ? -4.375 12.012 -4.823 1.00 44.22 92 LEU A C 1
ATOM 745 O O . LEU A 1 92 ? -3.618 11.888 -5.782 1.00 44.22 92 LEU A O 1
ATOM 749 N N . VAL A 1 93 ? -5.381 11.163 -4.604 1.00 46.28 93 VAL A N 1
ATOM 750 C CA . VAL A 1 93 ? -5.694 10.000 -5.451 1.00 46.28 93 VAL A CA 1
ATOM 751 C C . VAL A 1 93 ? -5.722 10.354 -6.947 1.00 46.28 93 VAL A C 1
ATOM 753 O O . VAL A 1 93 ? -6.580 11.118 -7.379 1.00 46.28 93 VAL A O 1
ATOM 756 N N . VAL A 1 94 ? -4.910 9.665 -7.762 1.00 41.34 94 VAL A N 1
ATOM 757 C CA . VAL A 1 94 ? -5.311 9.246 -9.119 1.00 41.34 94 VAL A CA 1
ATOM 758 C C . VAL A 1 94 ? -4.849 7.811 -9.356 1.00 41.34 94 VAL A C 1
ATOM 760 O O . VAL A 1 94 ? -3.658 7.520 -9.446 1.00 41.34 94 VAL A O 1
ATOM 763 N N . ARG A 1 95 ? -5.812 6.895 -9.489 1.00 45.00 95 ARG A N 1
ATOM 764 C CA . ARG A 1 95 ? -5.576 5.498 -9.862 1.00 45.00 95 ARG A CA 1
ATOM 765 C C . ARG A 1 95 ? -5.987 5.269 -11.317 1.00 45.00 95 ARG A C 1
ATOM 767 O O . ARG A 1 95 ? -7.171 5.296 -11.631 1.00 45.00 95 ARG A O 1
ATOM 774 N N . ARG A 1 96 ? -5.024 4.921 -12.175 1.00 38.03 96 ARG A N 1
ATOM 775 C CA . ARG A 1 96 ? -5.254 3.988 -13.290 1.00 38.03 96 ARG A CA 1
ATOM 776 C C . ARG A 1 96 ? -3.996 3.153 -13.509 1.00 38.03 96 ARG A C 1
ATOM 778 O O . ARG A 1 96 ? -3.068 3.585 -14.183 1.00 38.03 96 ARG A O 1
ATOM 785 N N . ALA A 1 97 ? -3.969 1.952 -12.937 1.00 47.62 97 ALA A N 1
ATOM 786 C CA . ALA A 1 97 ? -2.981 0.954 -13.323 1.00 47.62 97 ALA A CA 1
ATOM 787 C C . ALA A 1 97 ? -3.413 0.390 -14.683 1.00 47.62 97 ALA A C 1
ATOM 789 O O . ALA A 1 97 ? -4.282 -0.478 -14.757 1.00 47.62 97 ALA A O 1
ATOM 790 N N . LEU A 1 98 ? -2.880 0.943 -15.774 1.00 44.78 98 LEU A N 1
ATOM 791 C CA . LEU A 1 98 ? -2.998 0.288 -17.068 1.00 44.78 98 LEU A CA 1
ATOM 792 C C . LEU A 1 98 ? -2.091 -0.943 -17.070 1.00 44.78 98 LEU A C 1
ATOM 794 O O . LEU A 1 98 ? -0.914 -0.853 -16.729 1.00 44.78 98 LEU A O 1
ATOM 798 N N . ASN A 1 99 ? -2.672 -2.045 -17.548 1.00 49.59 99 ASN A N 1
ATOM 799 C CA . ASN A 1 99 ? -2.024 -3.271 -18.006 1.00 49.59 99 ASN A CA 1
ATOM 800 C C . ASN A 1 99 ? -1.998 -4.464 -17.030 1.00 49.59 99 ASN A C 1
ATOM 802 O O . ASN A 1 99 ? -0.946 -5.007 -16.702 1.00 49.59 99 ASN A O 1
ATOM 806 N N . CYS A 1 100 ? -3.185 -4.975 -16.692 1.00 44.22 100 CYS A N 1
ATOM 807 C CA . CYS A 1 100 ? -3.383 -6.419 -16.811 1.00 44.22 100 CYS A CA 1
ATOM 808 C C . CYS A 1 100 ? -3.902 -6.660 -18.233 1.00 44.22 100 CYS A C 1
ATOM 810 O O . CYS A 1 100 ? -4.876 -6.027 -18.635 1.00 44.22 100 CYS A O 1
ATOM 812 N N . GLN A 1 101 ? -3.235 -7.504 -19.018 1.00 47.56 101 GLN A N 1
ATOM 813 C CA . GLN A 1 101 ? -3.721 -7.890 -20.342 1.00 47.56 101 GLN A CA 1
ATOM 814 C C . GLN A 1 101 ? -5.017 -8.696 -20.178 1.00 47.56 101 GLN A C 1
ATOM 816 O O . GLN A 1 101 ? -4.986 -9.917 -20.018 1.00 47.56 101 GLN A O 1
ATOM 821 N N . ILE A 1 102 ? -6.160 -8.012 -20.189 1.00 50.97 102 ILE A N 1
ATOM 822 C CA . ILE A 1 102 ? -7.470 -8.649 -20.266 1.00 50.97 102 ILE A CA 1
ATOM 823 C C . ILE A 1 102 ? -7.702 -8.960 -21.740 1.00 50.97 102 ILE A C 1
ATOM 825 O O . ILE A 1 102 ? -7.712 -8.076 -22.595 1.00 50.97 102 ILE A O 1
ATOM 829 N N . LYS A 1 103 ? -7.789 -10.257 -22.037 1.00 47.22 103 LYS A N 1
ATOM 830 C CA . LYS A 1 103 ? -8.162 -10.767 -23.354 1.00 47.22 103 LYS A CA 1
ATOM 831 C C . LYS A 1 103 ? -9.496 -10.142 -23.754 1.00 47.22 103 LYS A C 1
ATOM 833 O O . LYS A 1 103 ? -10.432 -10.157 -22.962 1.00 47.22 103 LYS A O 1
ATOM 838 N N . GLU A 1 104 ? -9.566 -9.638 -24.982 1.00 48.16 104 GLU A N 1
ATOM 839 C CA . GLU A 1 104 ? -10.790 -9.145 -25.607 1.00 48.16 104 GLU A CA 1
ATOM 840 C C . GLU A 1 104 ? -11.839 -10.260 -25.678 1.00 48.16 104 GLU A C 1
ATOM 842 O O . GLU A 1 104 ? -11.905 -11.014 -26.647 1.00 48.16 104 GLU A O 1
ATOM 847 N N . HIS A 1 105 ? -12.664 -10.382 -24.646 1.00 46.31 105 HIS A N 1
ATOM 848 C CA . HIS A 1 105 ? -14.034 -10.818 -24.819 1.00 46.31 105 HIS A CA 1
ATOM 849 C C . HIS A 1 105 ? -14.862 -10.406 -23.606 1.00 46.31 105 HIS A C 1
ATOM 851 O O . HIS A 1 105 ? -14.574 -10.805 -22.485 1.00 46.31 105 HIS A O 1
ATOM 857 N N . GLU A 1 106 ? -15.933 -9.675 -23.909 1.00 47.28 106 GLU A N 1
ATOM 858 C CA . GLU A 1 106 ? -17.082 -9.356 -23.057 1.00 47.28 106 GLU A CA 1
ATOM 859 C C . GLU A 1 106 ? -17.085 -7.965 -22.407 1.00 47.28 106 GLU A C 1
ATOM 861 O O . GLU A 1 106 ? -16.592 -7.699 -21.317 1.00 47.28 106 GLU A O 1
ATOM 866 N N . LEU A 1 107 ? -17.761 -7.094 -23.159 1.00 49.53 107 LEU A N 1
ATOM 867 C CA . LEU A 1 107 ? -18.366 -5.793 -22.887 1.00 49.53 107 LEU A CA 1
ATOM 868 C C . LEU A 1 107 ? -19.240 -5.732 -21.613 1.00 49.53 107 LEU A C 1
ATOM 870 O O . LEU A 1 107 ? -20.367 -5.261 -21.680 1.00 49.53 107 LEU A O 1
ATOM 874 N N . ASN A 1 108 ? -18.745 -6.185 -20.463 1.00 47.72 108 ASN A N 1
ATOM 875 C CA . ASN A 1 108 ? -19.389 -6.008 -19.157 1.00 47.72 108 ASN A CA 1
ATOM 876 C C . ASN A 1 108 ? -18.373 -5.596 -18.082 1.00 47.72 108 ASN A C 1
ATOM 878 O O . ASN A 1 108 ? -18.562 -5.885 -16.903 1.00 47.72 108 ASN A O 1
ATOM 882 N N . GLU A 1 109 ? -17.310 -4.882 -18.463 1.00 54.06 109 GLU A N 1
ATOM 883 C CA . GLU A 1 109 ? -16.516 -4.106 -17.510 1.00 54.06 109 GLU A CA 1
ATOM 884 C C . GLU A 1 109 ? -17.368 -2.932 -16.993 1.00 54.06 109 GLU A C 1
ATOM 886 O O . GLU A 1 109 ? -17.122 -1.762 -17.288 1.00 54.06 109 GLU A O 1
ATOM 891 N N . GLN A 1 110 ? -18.385 -3.233 -16.182 1.00 46.59 110 GLN A N 1
ATOM 892 C CA . GLN A 1 110 ? -18.693 -2.370 -15.057 1.00 46.59 110 GLN A CA 1
ATOM 893 C C . GLN A 1 110 ? -17.418 -2.374 -14.217 1.00 46.59 110 GLN A C 1
ATOM 895 O O . GLN A 1 110 ? -17.228 -3.225 -13.355 1.00 46.59 110 GLN A O 1
ATOM 900 N N . GLN A 1 111 ? -16.487 -1.474 -14.541 1.00 55.62 111 GLN A N 1
ATOM 901 C CA . GLN A 1 111 ? -15.505 -1.015 -13.578 1.00 55.62 111 GLN A CA 1
ATOM 902 C C . GLN A 1 111 ? -16.329 -0.514 -12.399 1.00 55.62 111 GLN A C 1
ATOM 904 O O . GLN A 1 111 ? -16.856 0.597 -12.416 1.00 55.62 111 GLN A O 1
ATOM 909 N N . GLU A 1 112 ? -16.552 -1.389 -11.425 1.00 55.81 112 GLU A N 1
ATOM 910 C CA . GLU A 1 112 ? -17.039 -0.996 -10.120 1.00 55.81 112 GLU A CA 1
ATOM 911 C C . GLU A 1 112 ? -16.082 0.115 -9.676 1.00 55.81 112 GLU A C 1
ATOM 913 O O . GLU A 1 112 ? -14.865 -0.082 -9.670 1.00 55.81 112 GLU A O 1
ATOM 918 N N . ASN A 1 113 ? -16.607 1.321 -9.431 1.00 64.38 113 ASN A N 1
ATOM 919 C CA . ASN A 1 113 ? -15.836 2.522 -9.085 1.00 64.38 113 ASN A CA 1
ATOM 920 C C . ASN A 1 113 ? -15.271 2.412 -7.654 1.00 64.38 113 ASN A C 1
ATOM 922 O O . ASN A 1 113 ? -15.464 3.295 -6.820 1.00 64.38 113 ASN A O 1
ATOM 926 N N . ILE A 1 114 ? -14.621 1.288 -7.362 1.00 75.69 114 ILE A N 1
ATOM 927 C CA . ILE A 1 114 ? -14.019 0.937 -6.093 1.00 75.69 114 ILE A CA 1
ATOM 928 C C . ILE A 1 114 ? -12.527 1.242 -6.210 1.00 75.69 114 ILE A C 1
ATOM 930 O O . ILE A 1 114 ? -11.764 0.594 -6.934 1.00 75.69 114 ILE A O 1
ATOM 934 N N . PHE A 1 115 ? -12.090 2.260 -5.484 1.00 82.19 115 PHE A N 1
ATOM 935 C CA . PHE A 1 115 ? -10.698 2.672 -5.430 1.00 82.19 115 PHE A CA 1
ATOM 936 C C . PHE A 1 115 ? -10.041 2.056 -4.199 1.00 82.19 115 PHE A C 1
ATOM 938 O O . PHE A 1 115 ? -10.447 2.317 -3.074 1.00 82.19 115 PHE A O 1
ATOM 945 N N . HIS A 1 116 ? -8.984 1.269 -4.387 1.00 82.25 116 HIS A N 1
ATOM 946 C CA . HIS A 1 116 ? -8.138 0.844 -3.275 1.00 82.25 116 HIS A CA 1
ATOM 947 C C . HIS A 1 116 ? -6.970 1.814 -3.128 1.00 82.25 116 HIS A C 1
ATOM 949 O O . HIS A 1 116 ? -6.286 2.134 -4.098 1.00 82.25 116 HIS A O 1
ATOM 955 N N . THR A 1 117 ? -6.706 2.232 -1.906 1.00 81.31 117 THR A N 1
ATOM 956 C CA . THR A 1 117 ? -5.527 2.998 -1.525 1.00 81.31 117 THR A CA 1
ATOM 957 C C . THR A 1 117 ? -4.928 2.393 -0.253 1.00 81.31 117 THR A C 1
ATOM 959 O O . THR A 1 117 ? -5.421 1.387 0.270 1.00 81.31 117 THR A O 1
ATOM 962 N N . ARG A 1 118 ? -3.828 2.959 0.230 1.00 81.75 118 ARG A N 1
ATOM 963 C CA . ARG A 1 118 ? -3.259 2.643 1.542 1.00 81.75 118 ARG A CA 1
ATOM 964 C C . ARG A 1 118 ? -3.229 3.914 2.386 1.00 81.75 118 ARG A C 1
ATOM 966 O O . ARG A 1 118 ? -3.080 5.004 1.845 1.00 81.75 118 ARG A O 1
ATOM 973 N N . CYS A 1 119 ? -3.389 3.774 3.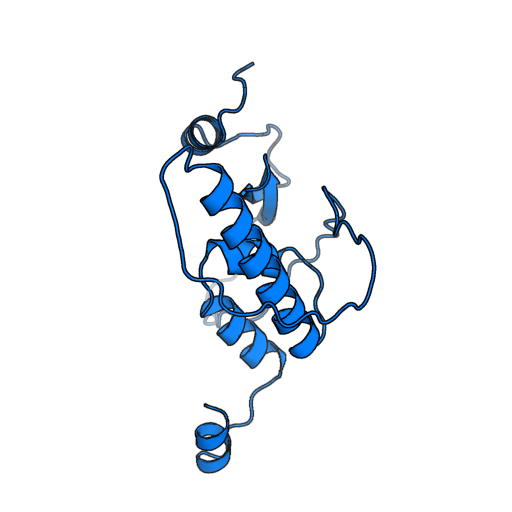694 1.00 81.06 119 CYS A N 1
ATOM 974 C CA . CYS A 1 119 ? -3.345 4.871 4.656 1.00 81.06 119 CYS A CA 1
ATOM 975 C C . CYS A 1 119 ? -2.545 4.471 5.898 1.00 81.06 119 CYS A C 1
ATOM 977 O O . CYS A 1 119 ? -2.296 3.287 6.122 1.00 81.06 119 CYS A O 1
ATOM 979 N N . LEU A 1 120 ? -2.148 5.451 6.706 1.00 81.38 120 LEU A N 1
ATOM 980 C CA . LEU A 1 120 ? -1.475 5.222 7.980 1.00 81.38 120 LEU A CA 1
ATOM 981 C C . LEU A 1 120 ? -2.497 5.299 9.123 1.00 81.38 120 LEU A C 1
ATOM 983 O O . LEU A 1 120 ? -3.242 6.267 9.216 1.00 81.38 120 LEU A O 1
ATOM 987 N N . VAL A 1 121 ? -2.532 4.291 9.995 1.00 83.31 121 VAL A N 1
ATOM 988 C CA . VAL A 1 121 ? -3.360 4.261 11.211 1.00 83.31 121 VAL A CA 1
ATOM 989 C C . VAL A 1 121 ? -2.483 3.800 12.375 1.00 83.31 121 VAL A C 1
ATOM 991 O O . VAL A 1 121 ? -1.934 2.701 12.322 1.00 83.31 121 VAL A O 1
ATOM 994 N N . ASN A 1 122 ? -2.313 4.622 13.421 1.00 77.56 122 ASN A N 1
ATOM 995 C CA . ASN A 1 122 ? -1.406 4.334 14.551 1.00 77.56 122 ASN A CA 1
ATOM 996 C C . ASN A 1 122 ? 0.007 3.899 14.098 1.00 77.56 122 ASN A C 1
ATOM 998 O O . ASN A 1 122 ? 0.575 2.926 14.601 1.00 77.56 122 ASN A O 1
ATOM 1002 N N . ASN A 1 123 ? 0.569 4.604 13.110 1.00 73.12 123 ASN A N 1
ATOM 1003 C CA . ASN A 1 123 ? 1.878 4.304 12.519 1.00 73.12 123 ASN A CA 1
ATOM 1004 C C . ASN A 1 123 ? 1.982 2.897 11.880 1.00 73.12 123 ASN A C 1
ATOM 1006 O O . ASN A 1 123 ? 3.069 2.328 11.775 1.00 73.12 123 ASN A O 1
ATOM 1010 N N . LYS A 1 124 ? 0.848 2.310 11.473 1.00 78.94 124 LYS A N 1
ATOM 1011 C CA . LYS A 1 124 ? 0.789 1.087 10.664 1.00 78.94 124 LYS A CA 1
ATOM 1012 C C . LYS A 1 124 ? 0.035 1.345 9.370 1.00 78.94 124 LYS A C 1
ATOM 1014 O O . LYS A 1 124 ? -1.004 2.003 9.360 1.00 78.94 124 LYS A O 1
ATOM 1019 N N . VAL A 1 125 ? 0.546 0.795 8.279 1.00 79.69 125 VAL A N 1
ATOM 1020 C CA . VAL A 1 125 ? -0.068 0.944 6.961 1.00 79.69 125 VAL A CA 1
ATOM 1021 C C . VAL A 1 125 ? -1.250 -0.014 6.819 1.00 79.69 125 VAL A C 1
ATOM 1023 O O . VAL A 1 125 ? -1.124 -1.218 7.035 1.00 79.69 125 VAL A O 1
ATOM 1026 N N . CYS A 1 126 ? -2.410 0.524 6.456 1.00 83.88 126 CYS A N 1
ATOM 1027 C CA . CYS A 1 126 ? -3.661 -0.202 6.269 1.00 83.88 126 CYS A CA 1
ATOM 1028 C C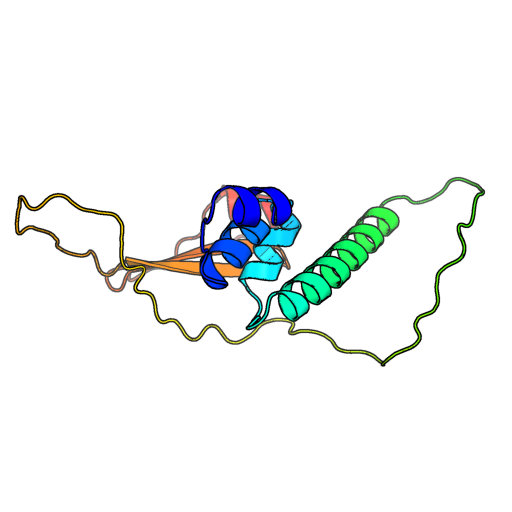 . CYS A 1 126 ? -4.154 -0.044 4.828 1.00 83.88 126 CYS A C 1
ATOM 1030 O O . CYS A 1 126 ? -3.963 0.999 4.206 1.00 83.88 126 CYS A O 1
ATOM 1032 N N . SER A 1 127 ? -4.814 -1.069 4.285 1.00 84.94 127 SER A N 1
ATOM 1033 C CA . SER A 1 127 ? -5.517 -0.938 3.004 1.00 84.94 127 SER A CA 1
ATOM 1034 C C . SER A 1 127 ? -6.867 -0.260 3.228 1.00 84.94 127 SER A C 1
ATOM 1036 O O . SER A 1 127 ? -7.628 -0.672 4.102 1.00 84.94 127 SER A O 1
ATOM 1038 N N . LEU A 1 128 ? -7.158 0.761 2.426 1.00 86.06 128 LEU A N 1
ATOM 1039 C CA . LEU A 1 128 ? -8.407 1.511 2.434 1.00 86.06 128 LEU A CA 1
ATOM 1040 C C . LEU A 1 128 ? -9.132 1.298 1.108 1.00 86.06 128 LEU A C 1
ATOM 1042 O O . LEU A 1 128 ? -8.533 1.395 0.038 1.00 86.06 128 LEU A O 1
ATOM 1046 N N . ILE A 1 129 ? -10.427 1.022 1.187 1.00 87.06 129 ILE A N 1
ATOM 1047 C CA . ILE A 1 129 ? -11.297 0.850 0.029 1.00 87.06 129 ILE A CA 1
ATOM 1048 C C . ILE A 1 129 ? -12.282 2.015 0.021 1.00 87.06 129 ILE A C 1
ATOM 1050 O O . ILE A 1 129 ? -12.991 2.236 0.998 1.00 87.06 129 ILE A O 1
ATOM 1054 N N . ILE A 1 130 ? -12.298 2.760 -1.077 1.00 85.19 130 ILE A N 1
ATOM 1055 C CA . ILE A 1 130 ? -13.195 3.882 -1.326 1.00 85.19 130 ILE A CA 1
ATOM 1056 C C . ILE A 1 130 ? -14.173 3.426 -2.400 1.00 85.19 130 ILE A C 1
ATOM 1058 O O . ILE A 1 130 ? -13.831 3.363 -3.580 1.00 85.19 130 ILE A O 1
ATOM 1062 N N . ASP A 1 131 ? -15.381 3.089 -1.973 1.00 85.12 131 ASP A N 1
ATOM 1063 C CA . ASP A 1 131 ? -16.498 2.767 -2.853 1.00 85.12 131 ASP A CA 1
ATOM 1064 C C . ASP A 1 131 ? -17.491 3.933 -2.834 1.00 85.12 131 ASP A C 1
ATOM 1066 O O . ASP A 1 131 ? -18.040 4.267 -1.783 1.00 85.12 131 ASP A O 1
ATOM 1070 N N . GLY A 1 132 ? -17.726 4.548 -3.997 1.00 81.62 132 GLY A N 1
ATOM 1071 C CA . GLY A 1 132 ? -18.676 5.655 -4.138 1.00 81.62 132 GLY A CA 1
ATOM 1072 C C . GLY A 1 132 ? -20.133 5.274 -3.839 1.00 81.62 132 GLY A C 1
ATOM 1073 O O . GLY A 1 132 ? -20.949 6.163 -3.610 1.00 81.62 132 GLY A O 1
ATOM 1074 N N . GLY A 1 133 ? -20.467 3.978 -3.834 1.00 82.44 133 GLY A N 1
ATOM 1075 C CA . GLY A 1 133 ? -21.782 3.465 -3.445 1.00 82.44 133 GLY A CA 1
ATOM 1076 C C . GLY A 1 133 ? -21.938 3.186 -1.947 1.00 82.44 133 GLY A C 1
ATOM 1077 O O . GLY A 1 133 ? -23.064 2.999 -1.481 1.00 82.44 133 GLY A O 1
ATOM 1078 N N . SER A 1 134 ? -20.844 3.170 -1.177 1.00 84.75 134 SER A N 1
ATOM 1079 C CA . SER A 1 134 ? -20.911 2.922 0.263 1.00 84.75 134 SER A CA 1
ATOM 1080 C C . SER A 1 134 ? -21.300 4.190 1.020 1.00 84.75 134 SER A C 1
ATOM 1082 O O . SER A 1 134 ? -20.659 5.231 0.912 1.00 84.75 134 SER A O 1
ATOM 1084 N N . VAL A 1 135 ? -22.342 4.088 1.843 1.00 86.88 135 VAL A N 1
ATOM 1085 C CA . VAL A 1 135 ? -22.806 5.173 2.727 1.00 86.88 135 VAL A CA 1
ATOM 1086 C C . VAL A 1 135 ? -22.273 5.039 4.157 1.00 86.88 135 VAL A C 1
ATOM 1088 O O . VAL A 1 135 ? -22.538 5.895 4.999 1.00 86.88 135 VAL A O 1
ATOM 1091 N N . THR A 1 136 ? -21.531 3.966 4.449 1.00 84.88 136 THR A N 1
ATOM 1092 C CA . THR A 1 136 ? -21.009 3.660 5.787 1.00 84.88 136 THR A CA 1
ATOM 1093 C C . THR A 1 136 ? -19.536 3.289 5.742 1.00 84.88 136 THR A C 1
ATOM 1095 O O . THR A 1 136 ? -19.119 2.455 4.937 1.00 84.88 136 THR A O 1
ATOM 1098 N N . ASN A 1 137 ? -18.765 3.834 6.680 1.00 85.75 137 ASN A N 1
ATOM 1099 C CA . ASN A 1 137 ? -17.387 3.416 6.903 1.00 85.75 137 ASN A CA 1
ATOM 1100 C C . ASN A 1 137 ? -17.381 2.118 7.715 1.00 85.75 137 ASN A C 1
ATOM 1102 O O . ASN A 1 137 ? -17.992 2.047 8.780 1.00 85.75 137 ASN A O 1
ATOM 1106 N N . ALA A 1 138 ? -16.676 1.105 7.221 1.00 86.94 138 ALA A N 1
ATOM 1107 C CA . ALA A 1 138 ? -16.469 -0.153 7.923 1.00 86.94 138 ALA A CA 1
ATOM 1108 C C . ALA A 1 138 ? -14.972 -0.369 8.154 1.00 86.94 138 ALA A C 1
ATOM 1110 O O . ALA A 1 138 ? -14.151 -0.105 7.276 1.00 86.94 138 ALA A O 1
ATOM 1111 N N . ALA A 1 139 ? -14.625 -0.870 9.334 1.00 86.50 139 ALA A N 1
ATOM 1112 C CA . ALA A 1 139 ? -13.264 -1.242 9.687 1.00 86.50 139 ALA A CA 1
ATOM 1113 C C . ALA A 1 139 ? -13.205 -2.746 9.956 1.00 86.50 139 ALA A C 1
ATOM 1115 O O . ALA A 1 139 ? -14.115 -3.321 10.551 1.00 86.50 139 ALA A O 1
ATOM 1116 N N . ASN A 1 140 ? -12.124 -3.393 9.523 1.00 86.56 140 ASN A N 1
ATOM 1117 C CA . ASN A 1 140 ? -11.917 -4.808 9.808 1.00 86.56 140 ASN A CA 1
ATOM 1118 C C . ASN A 1 140 ? -11.714 -5.004 11.321 1.00 86.56 140 ASN A C 1
ATOM 1120 O O . ASN A 1 140 ? -10.819 -4.400 11.907 1.00 86.56 140 ASN A O 1
ATOM 1124 N N . THR A 1 141 ? -12.506 -5.873 11.949 1.00 86.75 141 THR A N 1
ATOM 1125 C CA . THR A 1 141 ? -12.430 -6.138 13.395 1.00 86.75 141 THR A CA 1
ATOM 1126 C C . THR A 1 141 ? -11.038 -6.601 13.830 1.00 86.75 141 THR A C 1
ATOM 1128 O O . THR A 1 141 ? -10.493 -6.088 14.801 1.00 86.75 141 THR A O 1
ATOM 1131 N N . THR A 1 142 ? -10.390 -7.472 13.053 1.00 87.44 142 THR A N 1
ATOM 1132 C CA . THR A 1 142 ? -9.014 -7.915 13.324 1.00 87.44 142 THR A CA 1
ATOM 1133 C C . THR A 1 142 ? -8.006 -6.767 13.221 1.00 87.44 142 THR A C 1
ATOM 1135 O O . THR A 1 142 ? -6.983 -6.774 13.903 1.00 87.44 142 THR A O 1
ATOM 1138 N N . MET A 1 143 ? -8.262 -5.771 12.365 1.00 86.38 143 MET A N 1
ATOM 1139 C CA . MET A 1 143 ? -7.427 -4.569 12.287 1.00 86.38 143 MET A CA 1
ATOM 1140 C C . MET A 1 143 ? -7.590 -3.717 13.551 1.00 86.38 143 MET A C 1
ATOM 1142 O O . MET A 1 143 ? -6.586 -3.306 14.124 1.00 86.38 143 MET A O 1
ATOM 1146 N N . VAL A 1 144 ? -8.828 -3.504 14.008 1.00 87.62 144 VAL A N 1
ATOM 1147 C CA . VAL A 1 144 ? -9.141 -2.758 15.242 1.00 87.62 144 VAL A CA 1
ATOM 1148 C C . VAL A 1 144 ? -8.440 -3.383 16.451 1.00 87.62 144 VAL A C 1
ATOM 1150 O O . VAL A 1 144 ? -7.767 -2.674 17.197 1.00 87.62 144 VAL A O 1
ATOM 1153 N N . GLU A 1 145 ? -8.497 -4.711 16.583 1.00 86.19 145 GLU A N 1
ATOM 1154 C CA . GLU A 1 145 ? -7.804 -5.465 17.636 1.00 86.19 145 GLU A CA 1
ATOM 1155 C C . GLU A 1 145 ? -6.276 -5.307 17.555 1.00 86.19 145 GLU A C 1
ATOM 1157 O O . GLU A 1 145 ? -5.630 -4.948 18.535 1.00 86.19 145 GLU A O 1
ATOM 1162 N N . LYS A 1 146 ? -5.670 -5.510 16.375 1.00 86.06 146 LYS A N 1
ATOM 1163 C CA . LYS A 1 146 ? -4.205 -5.416 16.182 1.00 86.06 146 LYS A CA 1
ATOM 1164 C C . LYS A 1 146 ? -3.636 -4.006 16.346 1.00 86.06 146 LYS A C 1
ATOM 1166 O O . LYS A 1 146 ? -2.417 -3.846 16.494 1.00 86.06 146 LYS A O 1
ATOM 1171 N N . LEU A 1 147 ? -4.480 -2.990 16.219 1.00 84.88 147 LEU A N 1
ATOM 1172 C CA . LEU A 1 147 ? -4.118 -1.585 16.379 1.00 84.88 147 LEU A CA 1
ATOM 1173 C C . LEU A 1 147 ? -4.483 -1.037 17.761 1.00 84.88 147 LEU A C 1
ATOM 1175 O O . LEU A 1 147 ? -4.161 0.120 18.029 1.00 84.88 147 LEU A O 1
ATOM 1179 N N . ASN A 1 148 ? -5.100 -1.856 18.625 1.00 84.38 148 ASN A N 1
ATOM 1180 C CA . ASN A 1 148 ? -5.629 -1.454 19.930 1.00 84.38 148 ASN A CA 1
ATOM 1181 C C . ASN A 1 148 ? -6.503 -0.191 19.834 1.00 84.38 148 ASN A C 1
ATOM 1183 O O . ASN A 1 148 ? -6.396 0.715 20.661 1.00 84.38 148 ASN A O 1
ATOM 1187 N N . LEU A 1 149 ? -7.332 -0.105 18.789 1.00 85.44 149 LEU A N 1
ATOM 1188 C CA . LEU A 1 149 ? -8.217 1.040 18.593 1.00 85.44 149 LEU A CA 1
ATOM 1189 C C . LEU A 1 149 ? -9.406 0.961 19.565 1.00 85.44 149 LEU A C 1
ATOM 1191 O O . LEU A 1 149 ? -9.923 -0.133 19.808 1.00 85.44 149 LEU A O 1
ATOM 1195 N N . PRO A 1 150 ? -9.864 2.100 20.113 1.00 81.81 150 PRO A N 1
ATOM 1196 C CA . PRO A 1 150 ? -11.031 2.120 20.982 1.00 81.81 150 PRO A CA 1
ATOM 1197 C C . PRO A 1 150 ? -12.282 1.722 20.190 1.00 81.81 150 PRO A C 1
ATOM 1199 O O . PRO A 1 150 ? -12.549 2.261 19.117 1.00 81.81 150 PRO A O 1
ATOM 1202 N N . ILE A 1 151 ? -13.053 0.782 20.736 1.00 77.94 151 ILE A N 1
ATOM 1203 C CA . ILE A 1 151 ? -14.376 0.428 20.218 1.00 77.94 151 ILE A CA 1
ATOM 1204 C C . ILE A 1 151 ? -15.366 1.410 20.853 1.00 77.94 151 ILE A C 1
ATOM 1206 O O . ILE A 1 151 ? -15.512 1.418 22.076 1.00 77.94 151 ILE A O 1
ATOM 1210 N N . ILE A 1 152 ? -15.968 2.269 20.026 1.00 64.88 152 ILE A N 1
ATOM 1211 C CA . ILE A 1 152 ? -16.975 3.270 20.420 1.00 64.88 152 ILE A CA 1
ATOM 1212 C C . ILE A 1 152 ? -18.371 2.705 20.164 1.00 64.88 152 ILE A C 1
ATOM 1214 O O . ILE A 1 152 ? -18.558 2.097 19.084 1.00 64.88 152 ILE A O 1
#

Foldseek 3Di:
DVVVCVVVVPDDDQVVVQVVVLVPDDPLLSLVLVPDDDDGPVRSVVSSVVSVVVVVVVVVVPDDDDDDDDDDDDPDPPDDDDDDPDPDDDDPDDDDPPDPPDPDDDPPPPVQVKDWDWDADLNDIDIDIDGPPDPDDDDDPVVCVVSVPDDD

pLDDT: mean 70.61, std 18.11, range [38.03, 91.69]

Sequence (152 aa):
MELYMIRANVQEYREATMARFLNGLNKDIADIVDLNHYVELEDMVHMIIKVEKQLKRKDREVVTDDDNDDSMPSLEDNSDLGIEYAEEGECLVVRRALNCQIKEHELNEQQENIFHTRCLVNNKVCSLIIDGGSVTNAANTTMVEKLNLPII

Organism: NCBI:txid362788

Secondary structure (DSSP, 8-state):
-HHHHHHTT----HHHHHHHHHHTS-HHHHHHHHHS--SSHHHHHHHHHHHHHHHHHHHHTT------------------------SS---------------S--S------EEEEEEEETTEEEEEEEETT--S----HHHHHHTT----

Radius of gyration: 21.01 Å; chains: 1; bounding box: 55×29×57 Å